Protein AF-A0A969A3T6-F1 (afdb_monomer_lite)

pLDDT: mean 77.42, std 14.18, range [34.78, 92.75]

Structure (mmCIF, N/CA/C/O backbone):
data_AF-A0A969A3T6-F1
#
_entry.id   AF-A0A969A3T6-F1
#
loop_
_atom_site.group_PDB
_atom_site.id
_atom_site.type_symbol
_atom_site.label_atom_id
_atom_site.label_alt_id
_atom_site.label_comp_id
_atom_site.label_asym_id
_atom_site.label_entity_id
_atom_site.label_seq_id
_atom_site.pdbx_PDB_ins_code
_atom_site.Cartn_x
_atom_site.Cartn_y
_atom_site.Cartn_z
_atom_site.occupancy
_atom_site.B_iso_or_equiv
_atom_site.auth_seq_id
_atom_site.auth_comp_id
_atom_site.auth_asym_id
_atom_site.auth_atom_id
_atom_site.pdbx_PDB_model_num
ATOM 1 N N . MET A 1 1 ? 7.701 -3.317 7.624 1.00 46.81 1 MET A N 1
ATOM 2 C CA . MET A 1 1 ? 8.538 -2.156 8.010 1.00 46.81 1 MET A CA 1
ATOM 3 C C . MET A 1 1 ? 7.673 -1.134 8.743 1.00 46.81 1 MET A C 1
ATOM 5 O O . MET A 1 1 ? 6.502 -1.025 8.403 1.00 46.81 1 MET A O 1
ATOM 9 N N . VAL A 1 2 ? 8.205 -0.454 9.766 1.00 43.41 2 VAL A N 1
ATOM 10 C CA . VAL A 1 2 ? 7.499 0.610 10.509 1.00 43.41 2 VAL A CA 1
ATOM 11 C C . VAL A 1 2 ? 7.943 1.957 9.943 1.00 43.41 2 VAL A C 1
ATOM 13 O O . VAL A 1 2 ? 9.134 2.251 9.984 1.00 43.41 2 VAL A O 1
ATOM 16 N N . PHE A 1 3 ? 7.020 2.768 9.431 1.00 50.34 3 PHE A N 1
ATOM 17 C CA . PHE A 1 3 ? 7.312 4.126 8.966 1.00 50.34 3 PHE A CA 1
ATOM 18 C C . PHE A 1 3 ? 7.011 5.092 10.117 1.00 50.34 3 PHE A C 1
ATOM 20 O O . PHE A 1 3 ? 5.851 5.340 10.407 1.00 50.34 3 PHE A O 1
ATOM 27 N N . ASN A 1 4 ? 8.045 5.523 10.845 1.00 41.34 4 ASN A N 1
ATOM 28 C CA . ASN A 1 4 ? 7.953 6.520 11.919 1.00 41.34 4 ASN A CA 1
ATOM 29 C C . ASN A 1 4 ? 9.250 7.347 11.937 1.00 41.34 4 ASN A C 1
ATOM 31 O O . ASN A 1 4 ? 10.123 7.136 12.775 1.00 41.34 4 ASN A O 1
ATOM 35 N N . ASN A 1 5 ? 9.410 8.245 10.967 1.00 34.78 5 ASN A N 1
ATOM 36 C CA . ASN A 1 5 ? 10.359 9.357 11.051 1.00 34.78 5 ASN A CA 1
ATOM 37 C C . ASN A 1 5 ? 9.854 10.455 10.107 1.00 34.78 5 ASN A C 1
ATOM 39 O O . ASN A 1 5 ? 9.574 10.171 8.948 1.00 34.78 5 ASN A O 1
ATOM 43 N N . GLY A 1 6 ? 9.737 11.698 10.584 1.00 41.81 6 GLY A N 1
ATOM 44 C CA . GLY A 1 6 ? 8.957 12.767 9.929 1.00 41.81 6 GLY A CA 1
ATOM 45 C C . GLY A 1 6 ? 9.312 13.114 8.470 1.00 41.81 6 GLY A C 1
ATOM 46 O O . GLY A 1 6 ? 8.495 13.704 7.769 1.00 41.81 6 GLY A O 1
ATOM 47 N N . THR A 1 7 ? 10.490 12.730 7.968 1.00 45.44 7 THR A N 1
ATOM 48 C CA . THR A 1 7 ? 10.866 12.845 6.542 1.00 45.44 7 THR A CA 1
ATOM 49 C C . THR A 1 7 ? 10.277 11.716 5.685 1.00 45.44 7 THR A C 1
ATOM 51 O O . THR A 1 7 ? 9.967 11.910 4.514 1.00 45.44 7 THR A O 1
ATOM 54 N N . THR A 1 8 ? 10.099 10.537 6.275 1.00 54.28 8 THR A N 1
ATOM 55 C CA . THR A 1 8 ? 9.483 9.353 5.672 1.00 54.28 8 THR A CA 1
ATOM 56 C C . THR A 1 8 ? 7.957 9.474 5.636 1.00 54.28 8 THR A C 1
ATOM 58 O O . THR A 1 8 ? 7.315 8.946 4.727 1.00 54.28 8 THR A O 1
ATOM 61 N N . ASP A 1 9 ? 7.376 10.238 6.564 1.00 62.75 9 ASP A N 1
ATOM 62 C CA . ASP A 1 9 ? 5.932 10.485 6.639 1.00 62.75 9 ASP A CA 1
ATOM 63 C C . ASP A 1 9 ? 5.424 11.300 5.441 1.00 62.75 9 ASP A C 1
ATOM 65 O O . ASP A 1 9 ? 4.362 10.998 4.898 1.00 62.75 9 ASP A O 1
ATOM 69 N N . SER A 1 10 ? 6.188 12.289 4.959 1.00 66.62 10 SER A N 1
ATOM 70 C CA . SER A 1 10 ? 5.784 13.116 3.809 1.00 66.62 10 SER A CA 1
ATOM 71 C C . SER A 1 10 ? 5.809 12.341 2.485 1.00 66.62 10 SER A C 1
ATOM 73 O O . SER A 1 10 ? 4.893 12.478 1.669 1.00 66.62 10 SER A O 1
ATOM 75 N N . MET A 1 11 ? 6.802 11.468 2.289 1.00 70.44 11 MET A N 1
ATOM 76 C CA . MET A 1 11 ? 6.913 10.603 1.107 1.00 70.44 11 MET A CA 1
ATOM 77 C C . MET A 1 11 ? 5.854 9.500 1.123 1.00 70.44 11 MET A C 1
ATOM 79 O O . MET A 1 11 ? 5.165 9.295 0.126 1.00 70.44 11 MET A O 1
ATOM 83 N N . THR A 1 12 ? 5.640 8.864 2.278 1.00 71.94 12 THR A N 1
ATOM 84 C CA . THR A 1 12 ? 4.566 7.875 2.466 1.00 71.94 12 THR A CA 1
ATOM 85 C C . THR A 1 12 ? 3.193 8.506 2.231 1.00 71.94 12 THR A C 1
ATOM 87 O O . THR A 1 12 ? 2.370 7.943 1.514 1.00 71.94 12 THR A O 1
ATOM 90 N N . THR A 1 13 ? 2.958 9.717 2.745 1.00 76.25 13 THR A N 1
ATOM 91 C CA . THR A 1 13 ? 1.719 10.477 2.500 1.00 76.25 13 THR A CA 1
ATOM 92 C C . THR A 1 13 ? 1.543 10.802 1.019 1.00 76.25 13 THR A C 1
ATOM 94 O O . THR A 1 13 ? 0.437 10.679 0.492 1.00 76.25 13 THR A O 1
ATOM 97 N N . SER A 1 14 ? 2.622 11.172 0.326 1.00 78.69 14 SER A N 1
ATOM 98 C CA . SER A 1 14 ? 2.593 11.465 -1.112 1.00 78.69 14 SER A CA 1
ATOM 99 C C . SER A 1 14 ? 2.228 10.225 -1.930 1.00 78.69 14 SER A C 1
ATOM 101 O O . SER A 1 14 ? 1.371 10.301 -2.809 1.00 78.69 14 SER A O 1
ATOM 103 N N . VAL A 1 15 ? 2.808 9.067 -1.593 1.00 79.75 15 VAL A N 1
ATOM 104 C CA . VAL A 1 15 ? 2.453 7.783 -2.210 1.00 79.75 15 VAL A CA 1
ATOM 105 C C . VAL A 1 15 ? 0.988 7.460 -1.935 1.00 79.75 15 VAL A C 1
ATOM 107 O O . VAL A 1 15 ? 0.236 7.282 -2.886 1.00 79.75 15 VAL A O 1
ATOM 110 N N . LEU A 1 16 ? 0.545 7.464 -0.675 1.00 82.56 16 LEU A N 1
ATOM 111 C CA . LEU A 1 16 ? -0.838 7.134 -0.308 1.00 82.56 16 LEU A CA 1
ATOM 112 C C . LEU A 1 16 ? -1.869 8.042 -0.989 1.00 82.56 16 LEU A C 1
ATOM 114 O O . LEU A 1 16 ? -2.919 7.566 -1.418 1.00 82.56 16 LEU A O 1
ATOM 118 N N . SER A 1 17 ? -1.550 9.330 -1.131 1.00 83.62 17 SER A N 1
ATOM 119 C CA . SER A 1 17 ? -2.406 10.318 -1.799 1.00 83.62 17 SER A CA 1
ATOM 120 C C . SER A 1 17 ? -2.459 10.138 -3.320 1.00 83.62 17 SER A C 1
ATOM 122 O O . SER A 1 17 ? -3.407 10.589 -3.958 1.00 83.62 17 SER A O 1
ATOM 124 N N . SER A 1 18 ? -1.458 9.479 -3.915 1.00 85.88 18 SER A N 1
ATOM 125 C CA . SER A 1 18 ? -1.424 9.164 -5.350 1.00 85.88 18 SER A CA 1
ATOM 126 C C . SER A 1 18 ? -2.264 7.936 -5.724 1.00 85.88 18 SER A C 1
ATOM 128 O O . SER A 1 18 ? -2.539 7.710 -6.905 1.00 85.88 18 SER A O 1
ATOM 130 N N . ILE A 1 19 ? -2.684 7.143 -4.732 1.00 88.19 19 ILE A N 1
ATOM 131 C CA . ILE A 1 19 ? -3.436 5.909 -4.947 1.00 88.19 19 ILE A CA 1
ATOM 132 C C . ILE A 1 19 ? -4.890 6.236 -5.286 1.00 88.19 19 ILE A C 1
ATOM 134 O O . ILE A 1 19 ? -5.624 6.839 -4.501 1.00 88.19 19 ILE A O 1
ATOM 138 N N . LYS A 1 20 ? -5.344 5.760 -6.447 1.00 91.56 20 LYS A N 1
ATOM 139 C CA . LYS A 1 20 ? -6.758 5.772 -6.826 1.00 91.56 20 LYS A CA 1
ATOM 140 C C . LYS A 1 20 ? -7.455 4.561 -6.217 1.00 91.56 20 LYS A C 1
ATOM 142 O O . LYS A 1 20 ? -7.378 3.456 -6.753 1.00 91.56 20 LYS A O 1
ATOM 147 N N . TRP A 1 21 ? -8.125 4.776 -5.091 1.00 90.56 21 TRP A N 1
ATOM 148 C CA . TRP A 1 21 ? -8.858 3.733 -4.377 1.00 90.56 21 TRP A CA 1
ATOM 149 C C . TRP A 1 21 ? -10.204 3.407 -5.031 1.00 90.56 21 TRP A C 1
ATOM 151 O O . TRP A 1 21 ? -10.940 4.291 -5.467 1.00 90.56 21 TRP A O 1
ATOM 161 N N . LYS A 1 22 ? -10.548 2.119 -5.050 1.00 92.56 22 LYS A N 1
ATOM 162 C CA . LYS A 1 22 ? -11.855 1.586 -5.442 1.00 92.56 22 LYS A CA 1
ATOM 163 C C . LYS A 1 22 ? -12.228 0.405 -4.548 1.00 92.56 22 LYS A C 1
ATOM 165 O O . LYS A 1 22 ? -11.366 -0.287 -4.011 1.00 92.56 22 LYS A O 1
ATOM 170 N N . ILE A 1 23 ? -13.526 0.157 -4.414 1.00 90.25 23 ILE A N 1
ATOM 171 C CA . ILE A 1 23 ? -14.039 -1.032 -3.729 1.00 90.25 23 ILE A CA 1
ATOM 172 C C . ILE A 1 23 ? -14.396 -2.062 -4.796 1.00 90.25 23 ILE A C 1
ATOM 174 O O . ILE A 1 23 ? -15.169 -1.775 -5.709 1.00 90.25 23 ILE A O 1
ATOM 178 N N . HIS A 1 24 ? -13.835 -3.262 -4.688 1.00 86.12 24 HIS A N 1
ATOM 179 C CA . HIS A 1 24 ? -14.082 -4.359 -5.615 1.00 86.12 24 HIS A CA 1
ATOM 180 C C . HIS A 1 24 ? -14.292 -5.654 -4.833 1.00 86.12 24 HIS A C 1
ATOM 182 O O . HIS A 1 24 ? -13.451 -6.025 -4.021 1.00 86.12 24 HIS A O 1
ATOM 188 N N . PHE A 1 25 ? -15.439 -6.313 -5.029 1.00 86.81 25 PHE A N 1
ATOM 189 C CA . PHE A 1 25 ? -15.839 -7.515 -4.278 1.00 86.81 25 PHE A CA 1
ATOM 190 C C . PHE A 1 25 ? -15.712 -7.379 -2.746 1.00 86.81 25 PHE A C 1
ATOM 192 O O . PHE A 1 25 ? -15.305 -8.309 -2.058 1.00 86.81 25 PHE A O 1
ATOM 199 N N . GLY A 1 26 ? -16.034 -6.199 -2.204 1.00 83.62 26 GLY A N 1
ATOM 200 C CA . GLY A 1 26 ? -15.925 -5.919 -0.766 1.00 83.62 26 GLY A CA 1
ATOM 201 C C . GLY A 1 26 ? -14.495 -5.687 -0.262 1.00 83.62 26 GLY A C 1
ATOM 202 O O . GLY A 1 26 ? -14.299 -5.524 0.937 1.00 83.62 26 GLY A O 1
ATOM 203 N N . VAL A 1 27 ? -13.504 -5.640 -1.157 1.00 85.62 27 VAL A N 1
ATOM 204 C CA . VAL A 1 27 ? -12.102 -5.351 -0.840 1.00 85.62 27 VAL A CA 1
ATOM 205 C C . VAL A 1 27 ? -11.738 -3.955 -1.332 1.00 85.62 27 VAL A C 1
ATOM 207 O O . VAL A 1 27 ? -12.027 -3.589 -2.473 1.00 85.62 27 VAL A O 1
ATOM 210 N N . THR A 1 28 ? -11.064 -3.183 -0.482 1.00 91.06 28 THR A N 1
ATOM 211 C CA . THR A 1 28 ? -10.474 -1.898 -0.869 1.00 91.06 28 THR A CA 1
ATOM 212 C C . THR A 1 28 ? -9.159 -2.145 -1.597 1.00 91.06 28 THR A C 1
ATOM 214 O O . THR A 1 28 ? -8.185 -2.624 -1.007 1.00 91.06 28 THR A O 1
ATOM 217 N N . ILE A 1 29 ? -9.145 -1.820 -2.886 1.00 92.69 29 ILE A N 1
ATOM 218 C CA . ILE A 1 29 ? -7.983 -1.946 -3.764 1.00 92.69 29 ILE A CA 1
ATOM 219 C C . ILE A 1 29 ? -7.627 -0.585 -4.350 1.00 92.69 29 ILE A C 1
ATOM 221 O O . ILE A 1 29 ? -8.488 0.278 -4.519 1.00 92.69 29 ILE A O 1
ATOM 225 N N . GLY A 1 30 ? -6.356 -0.381 -4.650 1.00 92.31 30 GLY A N 1
ATOM 226 C CA . GLY A 1 30 ? -5.840 0.882 -5.151 1.00 92.31 30 GLY A CA 1
ATOM 227 C C . GLY A 1 30 ? -4.887 0.663 -6.308 1.00 92.31 30 GLY A C 1
ATOM 228 O O . GLY A 1 30 ? -4.274 -0.394 -6.403 1.00 92.31 30 GLY A O 1
ATOM 229 N N . VAL A 1 31 ? -4.769 1.651 -7.185 1.00 91.50 31 VAL A N 1
ATOM 230 C CA . VAL A 1 31 ? -3.753 1.652 -8.242 1.00 91.50 31 VAL A CA 1
ATOM 231 C C . VAL A 1 31 ? -3.102 3.025 -8.296 1.00 91.50 31 VAL A C 1
ATOM 233 O O . VAL A 1 31 ? -3.794 4.044 -8.190 1.00 91.50 31 VAL A O 1
ATOM 236 N N . CYS A 1 32 ? -1.787 3.068 -8.474 1.00 89.00 32 CYS A N 1
ATOM 237 C CA . CYS A 1 32 ? -1.093 4.270 -8.917 1.00 89.00 32 CYS A CA 1
ATOM 238 C C . CYS A 1 32 ? -0.045 3.930 -9.980 1.00 89.00 32 CYS A C 1
ATOM 240 O O . CYS A 1 32 ? 0.355 2.779 -10.137 1.00 89.00 32 CYS A O 1
ATOM 242 N N . GLN A 1 33 ? 0.369 4.945 -10.731 1.00 86.81 33 GLN A N 1
ATOM 243 C CA . GLN A 1 33 ? 1.499 4.827 -11.648 1.00 86.81 33 GLN A CA 1
ATOM 244 C C . GLN A 1 33 ? 2.797 4.774 -10.844 1.00 86.81 33 GLN A C 1
ATOM 246 O O . GLN A 1 33 ? 2.895 5.409 -9.788 1.00 86.81 33 GLN A O 1
ATOM 251 N N . GLU A 1 34 ? 3.797 4.053 -11.344 1.00 78.44 34 GLU A N 1
ATOM 252 C CA . GLU A 1 34 ? 5.107 4.047 -10.706 1.00 78.44 34 GLU A 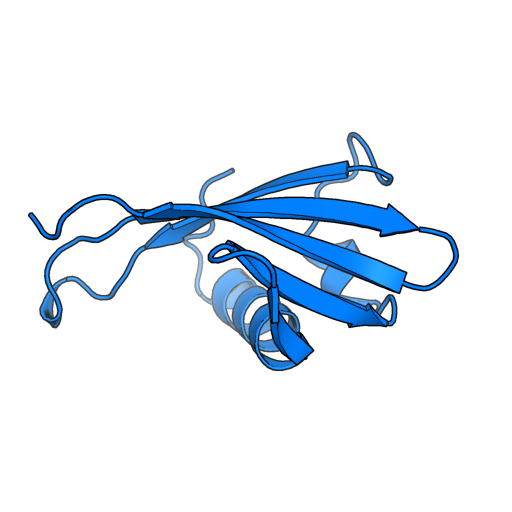CA 1
ATOM 253 C C . GLU A 1 34 ? 5.693 5.465 -10.670 1.00 78.44 34 GLU A C 1
ATOM 255 O O . GLU A 1 34 ? 5.841 6.144 -11.686 1.00 78.44 34 GLU A O 1
ATOM 260 N N . T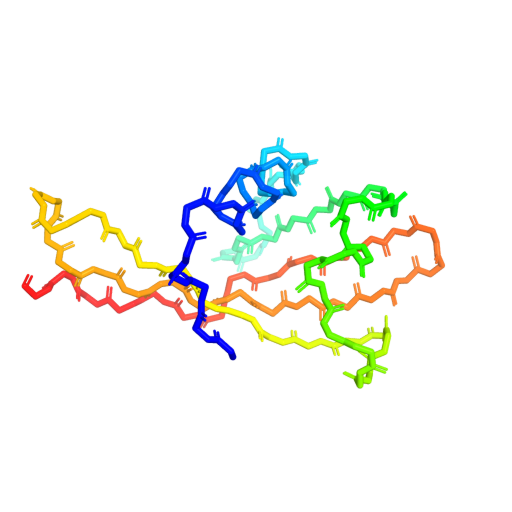HR A 1 35 ? 6.006 5.936 -9.462 1.00 74.31 35 THR A N 1
ATOM 261 C CA . THR A 1 35 ? 6.639 7.240 -9.244 1.00 74.31 35 THR A CA 1
ATOM 262 C C . THR A 1 35 ? 7.989 7.060 -8.554 1.00 74.31 35 THR A C 1
ATOM 264 O O . THR A 1 35 ? 8.162 6.117 -7.775 1.00 74.31 35 THR A O 1
ATOM 267 N N . PRO A 1 36 ? 8.938 7.997 -8.738 1.00 75.25 36 PRO A N 1
ATOM 268 C CA . PRO A 1 36 ? 10.191 7.987 -7.981 1.00 75.25 36 PRO A CA 1
ATOM 269 C C . PRO A 1 36 ? 9.972 7.986 -6.458 1.00 75.25 36 PRO A C 1
ATOM 271 O O . PRO A 1 36 ? 10.750 7.385 -5.723 1.00 75.25 36 PRO A O 1
ATOM 274 N N . ALA A 1 37 ? 8.884 8.608 -5.986 1.00 74.25 37 ALA A N 1
ATOM 275 C CA . ALA A 1 37 ? 8.505 8.615 -4.574 1.00 74.25 37 ALA A CA 1
ATOM 276 C C . ALA A 1 37 ? 8.163 7.211 -4.054 1.00 74.25 37 ALA A C 1
ATOM 278 O O . ALA A 1 37 ? 8.520 6.877 -2.929 1.00 74.25 37 ALA A O 1
ATOM 279 N N . PHE A 1 38 ? 7.526 6.367 -4.870 1.00 75.06 38 PHE A N 1
ATOM 280 C CA . PHE A 1 38 ? 7.250 4.982 -4.494 1.00 75.06 38 PHE A CA 1
ATOM 281 C C . PHE A 1 38 ? 8.534 4.165 -4.337 1.00 75.06 38 PHE A C 1
ATOM 283 O O . PHE A 1 38 ? 8.717 3.497 -3.322 1.00 75.06 38 PHE A O 1
ATOM 290 N N . SER A 1 39 ? 9.456 4.292 -5.296 1.00 71.94 39 SER A N 1
ATOM 291 C CA . SER A 1 39 ? 10.769 3.631 -5.239 1.00 71.94 39 SER A CA 1
ATOM 292 C C . SER A 1 39 ? 11.604 4.057 -4.026 1.00 71.94 39 SER A C 1
ATOM 294 O O . SER A 1 39 ? 12.457 3.304 -3.580 1.00 71.94 39 SER A O 1
ATOM 296 N N . ALA A 1 40 ? 11.368 5.253 -3.478 1.00 71.94 40 ALA A N 1
ATOM 297 C CA . ALA A 1 40 ? 12.044 5.733 -2.273 1.00 71.94 40 ALA A CA 1
ATOM 298 C C . ALA A 1 40 ? 11.427 5.203 -0.962 1.00 71.94 40 ALA A C 1
ATOM 300 O O . ALA A 1 40 ? 12.086 5.223 0.076 1.00 71.94 40 ALA A O 1
ATOM 301 N N . VAL A 1 41 ? 10.160 4.773 -0.989 1.00 70.19 41 VAL A N 1
ATOM 302 C CA . VAL A 1 41 ? 9.423 4.268 0.187 1.00 70.19 41 VAL A CA 1
ATOM 303 C C . VAL A 1 41 ? 9.477 2.741 0.264 1.00 70.19 41 VAL A C 1
ATOM 305 O O . VAL A 1 41 ? 9.447 2.178 1.360 1.00 70.19 41 VAL A O 1
ATOM 308 N N . VAL A 1 42 ? 9.584 2.066 -0.881 1.00 66.50 42 VAL A N 1
ATOM 309 C CA . VAL A 1 42 ? 9.761 0.617 -0.952 1.00 66.50 42 VAL A CA 1
ATOM 310 C C . VAL A 1 42 ? 11.246 0.265 -0.801 1.00 66.50 42 VAL A C 1
ATOM 312 O O . VAL A 1 42 ? 12.052 0.709 -1.614 1.00 66.50 42 VAL A O 1
ATOM 315 N N . PRO A 1 43 ? 11.637 -0.512 0.226 1.00 58.03 43 PRO A N 1
ATOM 316 C CA . PRO A 1 43 ? 13.023 -0.937 0.394 1.00 58.03 43 PRO A CA 1
ATOM 317 C C . PRO A 1 43 ? 13.486 -1.818 -0.778 1.00 58.03 43 PRO A C 1
ATOM 319 O O . PRO A 1 43 ? 12.701 -2.576 -1.333 1.00 58.03 43 PRO A O 1
ATOM 322 N N . ASP A 1 44 ? 14.779 -1.761 -1.109 1.00 56.56 44 ASP A N 1
ATOM 323 C CA . ASP A 1 44 ? 15.419 -2.425 -2.265 1.00 56.56 44 ASP A CA 1
ATOM 324 C C . ASP A 1 44 ? 15.270 -3.968 -2.351 1.00 56.56 44 ASP A C 1
ATOM 326 O O . ASP A 1 44 ? 15.737 -4.574 -3.318 1.00 56.56 44 ASP A O 1
ATOM 330 N N . GLY A 1 45 ? 14.644 -4.619 -1.365 1.00 54.31 45 GLY A N 1
ATOM 331 C CA . GLY A 1 45 ? 14.373 -6.059 -1.350 1.00 54.31 45 GLY A CA 1
ATOM 332 C C . GLY A 1 45 ? 12.932 -6.354 -1.766 1.00 54.31 45 GLY A C 1
ATOM 333 O O . GLY A 1 45 ? 12.014 -5.956 -1.057 1.00 54.31 45 GLY A O 1
ATOM 334 N N . ASP A 1 46 ? 12.782 -7.063 -2.889 1.00 56.88 46 ASP A N 1
ATOM 335 C CA . ASP A 1 46 ? 11.546 -7.336 -3.644 1.00 56.88 46 ASP A CA 1
ATOM 336 C C . ASP A 1 46 ? 10.869 -6.091 -4.237 1.00 56.88 46 ASP A C 1
ATOM 338 O O . ASP A 1 46 ? 9.908 -5.539 -3.713 1.00 56.88 46 ASP A O 1
ATOM 342 N N . LYS A 1 47 ? 11.355 -5.669 -5.415 1.00 67.62 47 LYS A N 1
ATOM 343 C CA . LYS A 1 47 ? 10.785 -4.551 -6.195 1.00 67.62 47 LYS A CA 1
ATOM 344 C C . LYS A 1 47 ? 9.394 -4.841 -6.766 1.00 67.62 47 LYS A C 1
ATOM 346 O O . LYS A 1 47 ? 8.707 -3.908 -7.184 1.00 67.62 47 LYS A O 1
ATOM 351 N N . ASP A 1 48 ? 8.988 -6.106 -6.768 1.00 81.00 48 ASP A N 1
ATOM 352 C CA . ASP A 1 48 ? 7.783 -6.560 -7.457 1.00 81.00 48 ASP A CA 1
ATOM 353 C C . ASP A 1 48 ? 6.591 -6.758 -6.516 1.00 81.00 48 ASP A C 1
ATOM 355 O O . ASP A 1 48 ? 5.452 -6.735 -6.974 1.00 81.00 48 ASP A O 1
ATOM 359 N N . SER A 1 49 ? 6.805 -6.914 -5.204 1.00 87.06 49 SER A N 1
ATOM 360 C CA . SER A 1 49 ? 5.711 -6.982 -4.229 1.00 87.06 49 SER A CA 1
ATOM 361 C C . SER A 1 49 ? 6.178 -6.778 -2.795 1.00 87.06 49 SER A C 1
ATOM 363 O O . SER A 1 49 ? 7.339 -6.999 -2.468 1.00 87.06 49 SER A O 1
ATOM 365 N N . GLY A 1 50 ? 5.255 -6.403 -1.914 1.00 85.62 50 GLY A N 1
ATOM 366 C CA . GLY A 1 50 ? 5.548 -6.298 -0.494 1.00 85.62 50 GLY A CA 1
ATOM 367 C C . GLY A 1 50 ? 4.362 -5.840 0.338 1.00 85.62 50 GLY A C 1
ATOM 368 O O . GLY A 1 50 ? 3.235 -5.703 -0.136 1.00 85.62 50 GLY A O 1
ATOM 369 N N . GLU A 1 51 ? 4.635 -5.577 1.613 1.00 86.62 51 GLU A N 1
ATOM 370 C CA . GLU A 1 51 ? 3.635 -5.118 2.570 1.00 86.62 51 GLU A CA 1
ATOM 371 C C . GLU A 1 51 ? 4.190 -4.004 3.455 1.00 86.62 51 GLU A C 1
ATOM 373 O O . GLU A 1 51 ? 5.332 -4.039 3.929 1.00 86.62 51 GLU A O 1
ATOM 378 N N . PHE A 1 52 ? 3.344 -3.021 3.738 1.00 81.44 52 PHE A N 1
ATOM 379 C CA . PHE A 1 52 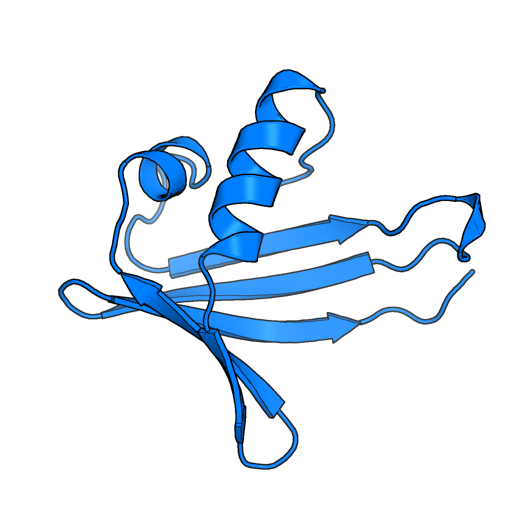? 3.588 -2.031 4.773 1.00 81.44 52 PHE A CA 1
ATOM 380 C C . PHE A 1 52 ? 2.350 -1.829 5.630 1.00 81.44 52 PHE A C 1
ATOM 382 O O . PHE A 1 52 ? 1.257 -2.276 5.297 1.00 81.44 52 PHE A O 1
ATOM 389 N N . TYR A 1 53 ? 2.517 -1.150 6.758 1.00 83.00 53 TYR A N 1
ATOM 390 C CA . TYR A 1 53 ? 1.383 -0.739 7.562 1.00 83.00 53 TYR A CA 1
ATOM 391 C C . TYR A 1 53 ? 1.470 0.738 7.912 1.00 83.00 53 TYR A C 1
ATOM 393 O O . TYR A 1 53 ? 2.558 1.293 8.070 1.00 83.00 53 TYR A O 1
ATOM 401 N N . ILE A 1 54 ? 0.300 1.341 8.084 1.00 80.94 54 ILE A N 1
ATOM 402 C CA . ILE A 1 54 ? 0.129 2.683 8.630 1.00 80.94 54 ILE A CA 1
ATOM 403 C C . ILE A 1 54 ? -0.582 2.592 9.974 1.00 80.94 54 ILE A C 1
ATOM 405 O O . ILE A 1 54 ? -1.403 1.697 10.194 1.00 80.94 54 ILE A O 1
ATOM 409 N N . LYS A 1 55 ? -0.249 3.510 10.880 1.00 80.69 55 LYS A N 1
ATOM 410 C CA . LYS A 1 55 ? -0.941 3.673 12.158 1.00 80.69 55 LYS A CA 1
ATOM 411 C C . LYS A 1 55 ? -1.737 4.972 12.135 1.00 80.69 55 LYS A C 1
ATOM 413 O O . LYS A 1 55 ? -1.235 5.987 11.658 1.00 80.69 55 LYS A O 1
ATOM 418 N N . SER A 1 56 ? -2.971 4.934 12.626 1.00 76.81 56 SER A N 1
ATOM 419 C CA . SER A 1 56 ? -3.761 6.142 12.859 1.00 76.81 56 SER A CA 1
ATOM 420 C C . SER A 1 56 ? -3.137 7.003 13.962 1.00 76.81 56 SER A C 1
ATOM 422 O O . SER A 1 56 ? -2.311 6.548 14.756 1.00 76.81 56 SER A O 1
ATOM 424 N N . SER A 1 57 ? -3.561 8.268 14.013 1.00 69.00 57 SER A N 1
ATOM 425 C CA . SER A 1 57 ? -3.230 9.160 15.125 1.00 69.00 57 SER A CA 1
ATOM 426 C C . SER A 1 57 ? -3.740 8.578 16.454 1.00 69.00 57 SER A C 1
ATOM 428 O O . SER A 1 57 ? -4.872 8.085 16.481 1.00 69.00 57 SER A O 1
ATOM 430 N N . PRO A 1 58 ? -2.991 8.723 17.566 1.00 66.81 58 PRO A N 1
ATOM 431 C CA . PRO A 1 58 ? -3.445 8.316 18.899 1.00 66.81 58 PRO A CA 1
ATOM 432 C C . PRO A 1 58 ? -4.804 8.916 19.294 1.00 66.81 58 PRO A C 1
ATOM 434 O O . PRO A 1 58 ? -5.566 8.308 20.037 1.00 66.81 58 PRO A O 1
ATOM 437 N N . LEU A 1 59 ? -5.145 10.096 18.759 1.00 68.94 59 LEU A N 1
ATOM 438 C CA . LEU A 1 59 ? -6.418 10.778 19.028 1.00 68.94 59 LEU A CA 1
ATOM 439 C C . LEU A 1 59 ? -7.636 10.096 18.380 1.00 68.94 59 LEU A C 1
ATOM 441 O O . LEU A 1 59 ? -8.764 10.380 18.770 1.00 68.94 59 LEU A O 1
ATOM 445 N N . ALA A 1 60 ? -7.426 9.227 17.389 1.00 63.84 60 ALA A N 1
ATOM 446 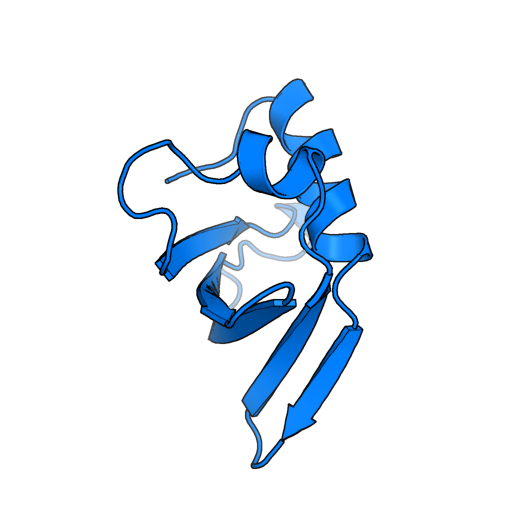C CA . ALA A 1 60 ? -8.486 8.531 16.657 1.00 63.84 60 ALA A CA 1
ATOM 447 C C . ALA A 1 60 ? -8.708 7.080 17.139 1.00 63.84 60 ALA A C 1
ATOM 449 O O . ALA A 1 60 ? -9.473 6.341 16.515 1.00 63.84 60 ALA A O 1
ATOM 450 N N . GLY A 1 61 ? -8.040 6.673 18.227 1.00 67.38 61 GLY A N 1
ATOM 451 C CA . GLY A 1 61 ? -7.877 5.271 18.620 1.00 67.38 61 GLY A CA 1
ATOM 452 C C . GLY A 1 61 ? -6.783 4.618 17.7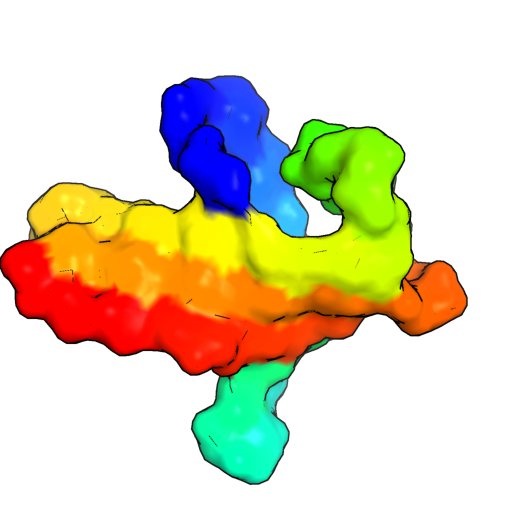80 1.00 67.38 61 GLY A C 1
ATOM 453 O O . GLY A 1 61 ? -6.743 4.803 16.558 1.00 67.38 61 GLY A O 1
ATOM 454 N N . GLU A 1 62 ? -5.865 3.890 18.416 1.00 77.69 62 GLU A N 1
ATOM 455 C CA . GLU A 1 62 ? -4.738 3.284 17.704 1.00 77.69 62 GLU A CA 1
ATOM 456 C C . GLU A 1 62 ? -5.251 2.153 16.801 1.00 77.69 62 GLU A C 1
ATOM 458 O O . GLU A 1 62 ? -5.651 1.082 17.253 1.00 77.69 62 GLU A O 1
ATOM 463 N N . GLN A 1 63 ? -5.255 2.405 15.495 1.00 83.50 63 GLN A N 1
ATOM 464 C CA . GLN A 1 63 ? -5.612 1.461 14.447 1.00 83.50 63 GLN A CA 1
ATOM 465 C C . GLN A 1 63 ? -4.405 1.253 13.549 1.00 83.50 63 GLN A C 1
ATOM 467 O O . GLN A 1 63 ? -3.767 2.204 13.096 1.00 83.50 63 GLN A O 1
ATOM 472 N N . LYS A 1 64 ? -4.108 -0.006 13.253 1.00 86.31 64 LYS A N 1
ATOM 473 C CA . LYS A 1 64 ? -3.109 -0.409 12.275 1.00 86.31 64 LYS A CA 1
ATOM 474 C C . LYS A 1 64 ? -3.836 -0.868 11.016 1.00 86.31 64 LYS A C 1
ATOM 476 O O . LYS A 1 64 ? -4.670 -1.767 11.076 1.00 86.31 64 LYS A O 1
ATOM 481 N N . THR A 1 65 ? -3.488 -0.276 9.880 1.00 86.75 65 THR A N 1
ATOM 482 C CA . THR A 1 65 ? -3.932 -0.736 8.559 1.00 86.75 65 THR A CA 1
ATOM 483 C C . THR A 1 65 ? -2.744 -1.334 7.826 1.00 86.75 65 THR A C 1
ATOM 485 O O . THR A 1 65 ? -1.760 -0.632 7.598 1.00 86.75 65 THR A O 1
ATOM 488 N N . THR A 1 66 ? -2.826 -2.613 7.464 1.00 88.75 66 THR A N 1
ATOM 489 C CA . THR A 1 66 ? -1.812 -3.312 6.668 1.00 88.75 66 THR A CA 1
ATOM 490 C C . THR A 1 66 ? -2.221 -3.288 5.194 1.00 88.75 66 THR A C 1
ATOM 492 O O . THR A 1 66 ? -3.338 -3.670 4.830 1.00 88.75 66 THR A O 1
ATOM 495 N N . ILE A 1 67 ? -1.306 -2.825 4.345 1.00 87.38 67 ILE A N 1
ATOM 496 C CA . ILE A 1 67 ? -1.482 -2.630 2.909 1.00 87.38 67 ILE A CA 1
ATOM 497 C C . ILE A 1 67 ? -0.447 -3.496 2.191 1.00 87.38 67 ILE A C 1
ATOM 499 O O . ILE A 1 67 ? 0.759 -3.300 2.351 1.00 87.38 67 ILE A O 1
ATOM 503 N N . ALA A 1 68 ? -0.932 -4.443 1.395 1.00 89.88 68 ALA A N 1
ATOM 504 C CA . ALA A 1 68 ? -0.121 -5.197 0.453 1.00 89.88 68 ALA A CA 1
AT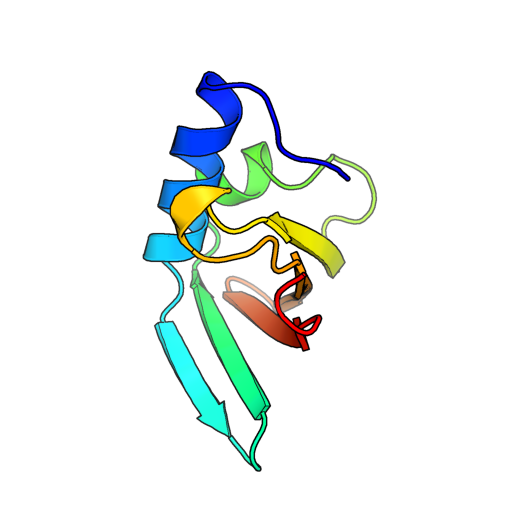OM 505 C C . ALA A 1 68 ? -0.053 -4.455 -0.880 1.00 89.88 68 ALA A C 1
ATOM 507 O O . ALA A 1 68 ? -1.012 -3.780 -1.272 1.00 89.88 68 ALA A O 1
ATOM 508 N N . TRP A 1 69 ? 1.057 -4.602 -1.588 1.00 89.44 69 TRP A N 1
ATOM 509 C CA . TRP A 1 69 ? 1.232 -4.056 -2.921 1.00 89.44 69 TRP A CA 1
ATOM 510 C C . TRP A 1 69 ? 1.994 -5.024 -3.823 1.00 89.44 69 TRP A C 1
ATOM 512 O O . TRP A 1 69 ? 2.758 -5.865 -3.351 1.00 89.44 69 TRP A O 1
ATOM 522 N N . TYR A 1 70 ? 1.776 -4.897 -5.125 1.00 89.62 70 TYR A N 1
ATOM 523 C CA . TYR A 1 70 ? 2.570 -5.561 -6.153 1.00 89.62 70 TYR A CA 1
ATOM 524 C C . TYR A 1 70 ? 2.680 -4.675 -7.390 1.00 89.62 70 TYR A C 1
ATOM 526 O O . TYR A 1 70 ? 1.811 -3.839 -7.650 1.00 89.62 70 TYR A O 1
ATOM 534 N N . ARG A 1 71 ? 3.768 -4.841 -8.132 1.00 87.25 71 ARG A N 1
ATOM 535 C CA . ARG A 1 71 ? 4.028 -4.152 -9.389 1.00 87.25 71 ARG A CA 1
ATOM 536 C C . ARG A 1 71 ? 3.507 -4.995 -10.543 1.00 87.25 71 ARG A C 1
ATOM 538 O O . ARG A 1 71 ? 3.750 -6.196 -10.594 1.00 87.25 71 ARG A O 1
ATOM 545 N N . ASP A 1 72 ? 2.803 -4.348 -11.456 1.00 87.00 72 ASP A N 1
ATOM 546 C CA . ASP A 1 72 ? 2.364 -4.924 -12.719 1.00 87.00 72 ASP A CA 1
ATOM 547 C C . ASP A 1 72 ? 2.697 -3.929 -13.832 1.00 87.00 72 ASP A C 1
ATOM 549 O O . ASP A 1 72 ? 2.117 -2.846 -13.912 1.00 87.00 72 ASP A O 1
ATOM 553 N N . GLU A 1 73 ? 3.710 -4.257 -14.631 1.00 83.31 73 GLU A N 1
ATOM 554 C CA . GLU A 1 73 ? 4.296 -3.364 -15.636 1.00 83.31 73 GLU A CA 1
ATOM 555 C C . GLU A 1 73 ? 4.669 -1.974 -15.070 1.00 83.31 73 GLU A C 1
ATOM 557 O O . GLU A 1 73 ? 5.640 -1.850 -14.327 1.00 83.31 73 GLU A O 1
ATOM 562 N N . SER A 1 74 ? 3.921 -0.927 -15.445 1.00 82.94 74 SER A N 1
ATOM 563 C CA . SER A 1 74 ? 4.122 0.473 -15.020 1.00 82.94 74 SER A CA 1
ATOM 564 C C . SER A 1 74 ? 3.165 0.905 -13.900 1.00 82.94 74 SER A C 1
ATOM 566 O O . SER A 1 74 ? 3.118 2.082 -13.526 1.00 82.94 74 SER A O 1
ATOM 568 N N . GLU A 1 75 ? 2.369 -0.030 -13.381 1.00 88.19 75 GLU A N 1
ATOM 569 C CA . GLU A 1 75 ? 1.382 0.210 -12.338 1.00 88.19 75 GLU A CA 1
ATOM 570 C C . GLU A 1 75 ? 1.760 -0.495 -11.040 1.00 88.19 75 GLU A C 1
ATOM 572 O O . GLU A 1 75 ? 2.345 -1.577 -11.006 1.00 88.19 75 GLU A O 1
ATOM 577 N N . ILE A 1 76 ? 1.388 0.135 -9.935 1.00 88.81 76 ILE A N 1
ATOM 578 C CA . ILE A 1 76 ? 1.479 -0.457 -8.613 1.00 88.81 76 ILE A CA 1
ATOM 579 C C . ILE A 1 76 ? 0.061 -0.662 -8.120 1.00 88.81 76 ILE A C 1
ATOM 581 O O . ILE A 1 76 ? -0.721 0.282 -7.969 1.00 88.81 76 ILE A O 1
ATOM 585 N N . ASN A 1 77 ? -0.253 -1.918 -7.856 1.00 91.81 77 ASN A N 1
ATOM 586 C CA . ASN A 1 77 ? -1.525 -2.357 -7.334 1.00 91.81 77 ASN A CA 1
ATOM 587 C C . ASN A 1 77 ? -1.426 -2.486 -5.818 1.00 91.81 77 ASN A C 1
ATOM 589 O O . ASN A 1 77 ? -0.474 -3.055 -5.296 1.00 91.81 77 ASN A O 1
ATOM 593 N N . PHE A 1 78 ? -2.439 -1.998 -5.112 1.00 91.12 78 PHE A N 1
ATOM 594 C CA . PHE A 1 78 ? -2.537 -2.011 -3.658 1.00 91.12 78 PHE A CA 1
ATOM 595 C C . PHE A 1 78 ? -3.787 -2.758 -3.218 1.00 91.12 78 PHE A C 1
ATOM 597 O O . PHE A 1 78 ? -4.838 -2.691 -3.860 1.00 91.12 78 PHE A O 1
ATOM 604 N N . LYS A 1 79 ? -3.700 -3.411 -2.063 1.00 92.75 79 LYS A N 1
ATOM 605 C CA . LYS A 1 79 ? -4.819 -4.073 -1.401 1.00 92.75 79 LYS A CA 1
ATOM 606 C C . LYS A 1 79 ? -4.715 -3.872 0.103 1.00 92.75 79 LYS A C 1
ATOM 608 O O . LYS A 1 79 ? -3.689 -4.179 0.704 1.00 92.75 79 LYS A O 1
ATOM 613 N N . ILE A 1 80 ? -5.800 -3.421 0.724 1.00 90.75 80 ILE A N 1
ATOM 614 C CA . ILE A 1 80 ? -5.912 -3.470 2.184 1.00 90.75 80 ILE A CA 1
ATOM 615 C C . ILE A 1 80 ? -6.204 -4.918 2.584 1.00 90.75 80 ILE A C 1
ATOM 617 O O . ILE A 1 80 ? -7.204 -5.491 2.146 1.00 90.75 80 ILE A O 1
ATOM 621 N N . ILE A 1 81 ? -5.323 -5.515 3.388 1.00 92.12 81 ILE A N 1
ATOM 622 C CA . ILE A 1 81 ? -5.446 -6.916 3.825 1.00 92.12 81 ILE A CA 1
ATOM 623 C C . ILE A 1 81 ? -5.894 -7.042 5.281 1.00 92.12 81 ILE A C 1
ATOM 625 O O . ILE A 1 81 ? -6.518 -8.035 5.644 1.00 92.12 81 ILE A O 1
ATOM 629 N N . GLU A 1 82 ? -5.620 -6.031 6.103 1.00 90.25 82 GLU A N 1
ATOM 630 C CA . GLU A 1 82 ? -5.959 -6.036 7.523 1.00 90.25 82 GLU A CA 1
ATOM 631 C C . GLU A 1 82 ? -6.201 -4.606 8.011 1.00 90.25 82 GLU A C 1
ATOM 633 O O . GLU A 1 82 ? -5.428 -3.697 7.706 1.00 90.25 82 GLU A O 1
ATOM 638 N N . ILE A 1 83 ? -7.253 -4.421 8.809 1.00 88.69 83 ILE A N 1
ATOM 639 C CA . ILE A 1 83 ? -7.466 -3.228 9.630 1.00 88.69 83 ILE A CA 1
ATOM 640 C C . ILE A 1 83 ? -7.734 -3.722 11.050 1.00 88.69 83 ILE A C 1
ATOM 642 O O . ILE A 1 83 ? -8.699 -4.457 11.281 1.00 88.69 83 ILE A O 1
ATOM 646 N N . THR A 1 84 ? -6.883 -3.349 12.004 1.00 88.75 84 THR A N 1
ATOM 647 C CA . THR A 1 84 ? -7.115 -3.688 13.410 1.00 88.75 84 THR A CA 1
ATOM 648 C C . THR A 1 84 ? -8.235 -2.828 13.980 1.00 88.75 84 THR A C 1
ATOM 650 O O . THR A 1 84 ? -8.451 -1.689 13.565 1.00 88.75 84 THR A O 1
ATOM 653 N N . ARG A 1 85 ? -8.946 -3.358 14.979 1.00 81.38 85 ARG A N 1
ATOM 654 C CA . ARG A 1 85 ? -9.909 -2.550 15.734 1.00 81.38 85 ARG A CA 1
ATOM 655 C C . ARG A 1 85 ? -9.175 -1.421 16.471 1.00 81.38 85 ARG A C 1
ATOM 657 O O . ARG A 1 85 ? -8.043 -1.659 16.898 1.00 81.38 85 ARG A O 1
ATOM 664 N N . PRO A 1 86 ? -9.799 -0.240 16.630 1.00 78.56 86 PRO A N 1
ATOM 665 C CA . PRO A 1 86 ? -9.253 0.802 17.490 1.00 78.56 86 PRO A CA 1
ATOM 666 C C . PRO A 1 86 ? -9.093 0.261 18.910 1.00 78.56 86 PRO A C 1
ATOM 668 O O . PRO A 1 86 ? -10.034 -0.332 19.446 1.00 78.56 86 PRO A O 1
ATOM 671 N N . GLN A 1 87 ? -7.893 0.435 19.462 1.00 66.94 87 GLN A N 1
ATOM 672 C CA . GLN A 1 87 ? -7.601 0.250 20.883 1.00 66.94 87 GLN A CA 1
ATOM 673 C C . GLN A 1 87 ? -7.697 1.580 21.625 1.00 66.94 87 GLN A C 1
ATOM 675 O O . GLN A 1 87 ? -7.362 2.622 21.007 1.00 66.94 87 GLN A O 1
#

Sequence (87 aa):
MVFNNGTTDSMTTSVLSSIKWKIHFGVTIGVCQETPAFSAVVPDGDKDSGEFYIKSSPLAGEQKTTIAWYRDESEINFKIIEITRPQ

Secondary structure (DSSP, 8-state):
-B--SHHHHHHHHHHHHH-EEEEETTEEEEEEE--HHHHHHS-SS-SSEEEEEEE--GGG---EEEEEEEEETTEEEEEEEEEPPP-

Foldseek 3Di:
DDQDDVVLVVLVVVVVVQWDWDQDPNWIKTKHFDDPSVVVNDPPPCPFWDKDWDWDDVVVATKIWIKIWGDDPRMIMITTDDIDDGD

Radius of gyration: 13.0 Å; chains: 1; bounding box: 31×21×36 Å